Protein AF-D4XGV1-F1 (afdb_monomer_lite)

Sequence (67 aa):
MSVLPDYAVAEDLAAGRLVQVLPEWALPSGGIHAVFPTARFRPAKVRAFVDLLQETAAGAARLGRLI

Structure (mmCIF, N/CA/C/O backbone):
data_AF-D4XGV1-F1
#
_entry.id   AF-D4XGV1-F1
#
loop_
_atom_site.group_PDB
_atom_site.id
_atom_site.type_symbol
_atom_site.label_atom_id
_atom_site.label_alt_id
_atom_site.label_comp_id
_atom_site.label_asym_id
_atom_site.label_entity_id
_atom_site.label_seq_id
_atom_site.pdbx_PDB_ins_code
_atom_site.Cartn_x
_atom_site.Cartn_y
_atom_site.Cartn_z
_atom_site.occupancy
_atom_site.B_iso_or_equiv
_atom_site.auth_seq_id
_atom_site.auth_comp_id
_atom_site.auth_asym_id
_atom_site.auth_atom_id
_atom_site.pdbx_PDB_model_num
ATOM 1 N N . MET A 1 1 ? -10.337 -13.572 14.748 1.00 80.50 1 MET A N 1
ATOM 2 C CA . MET A 1 1 ? -9.574 -12.310 14.840 1.00 80.50 1 MET A CA 1
ATOM 3 C C . MET A 1 1 ? -8.357 -12.445 13.939 1.00 80.50 1 MET A C 1
ATOM 5 O O . MET A 1 1 ? -7.682 -13.461 14.040 1.00 80.50 1 MET A O 1
ATOM 9 N N . SER A 1 2 ? -8.142 -11.504 13.019 1.00 92.00 2 SER A N 1
ATOM 10 C CA . SER A 1 2 ? -7.040 -11.523 12.043 1.00 92.00 2 SER A CA 1
ATOM 11 C C . SER A 1 2 ? -6.377 -10.151 11.995 1.00 92.00 2 SER A C 1
ATOM 13 O O . SER A 1 2 ? -7.010 -9.161 12.355 1.00 92.00 2 SER A O 1
ATOM 15 N N . VAL A 1 3 ? -5.134 -10.095 11.524 1.00 92.56 3 VAL A N 1
ATOM 16 C CA . VAL A 1 3 ? -4.449 -8.844 11.184 1.00 92.56 3 VAL A CA 1
ATOM 17 C C . VAL A 1 3 ? -4.539 -8.654 9.674 1.00 92.56 3 VAL A C 1
ATOM 19 O O . VAL A 1 3 ? -4.249 -9.585 8.924 1.00 92.56 3 VAL A O 1
ATOM 22 N N . LEU A 1 4 ? -4.992 -7.482 9.233 1.00 91.50 4 LEU A N 1
ATOM 23 C CA . LEU A 1 4 ? -5.236 -7.164 7.827 1.00 91.50 4 LEU A CA 1
ATOM 24 C C . LEU A 1 4 ? -4.601 -5.809 7.495 1.00 91.50 4 LEU A C 1
ATOM 26 O O . LEU A 1 4 ? -4.572 -4.936 8.364 1.00 91.50 4 LEU A O 1
ATOM 30 N N . PRO A 1 5 ? -4.090 -5.619 6.269 1.00 88.31 5 PRO A N 1
ATOM 31 C CA . PRO A 1 5 ? -3.626 -4.314 5.836 1.00 88.31 5 PRO A CA 1
ATOM 32 C C . PRO A 1 5 ? -4.805 -3.346 5.684 1.00 88.31 5 PRO A C 1
ATOM 34 O O . PRO A 1 5 ? -5.860 -3.709 5.163 1.00 88.31 5 PRO A O 1
ATOM 37 N N . ASP A 1 6 ? -4.588 -2.106 6.101 1.00 86.56 6 ASP A N 1
ATOM 38 C CA . ASP A 1 6 ? -5.532 -0.985 6.052 1.00 86.56 6 ASP A CA 1
ATOM 39 C C . ASP A 1 6 ? -6.234 -0.812 4.694 1.00 86.56 6 ASP A C 1
ATOM 41 O O . ASP A 1 6 ? -7.460 -0.707 4.628 1.00 86.56 6 ASP A O 1
ATOM 45 N N . TYR A 1 7 ? -5.481 -0.858 3.595 1.00 85.75 7 TYR A N 1
ATOM 46 C CA . TYR A 1 7 ? -5.987 -0.649 2.242 1.00 85.75 7 TYR A CA 1
ATOM 47 C C . TYR A 1 7 ? -6.982 -1.725 1.798 1.00 85.75 7 TYR A C 1
ATOM 49 O O . TYR A 1 7 ? -7.754 -1.486 0.873 1.00 85.75 7 TYR A O 1
ATOM 57 N N . ALA A 1 8 ? -6.965 -2.904 2.424 1.00 90.50 8 ALA A N 1
ATOM 58 C CA . ALA A 1 8 ? -7.878 -3.992 2.093 1.00 90.50 8 ALA A CA 1
ATOM 59 C C . ALA A 1 8 ? -9.202 -3.913 2.867 1.00 90.50 8 ALA A C 1
ATOM 61 O O . ALA A 1 8 ? -10.166 -4.550 2.457 1.00 90.50 8 ALA A O 1
ATOM 62 N N . VAL A 1 9 ? -9.251 -3.162 3.975 1.00 93.50 9 VAL A N 1
ATOM 63 C CA . VAL A 1 9 ? -10.397 -3.151 4.906 1.00 93.50 9 VAL A CA 1
ATOM 64 C C . VAL A 1 9 ? -10.973 -1.766 5.183 1.00 93.50 9 VAL A C 1
ATOM 66 O O . VAL A 1 9 ? -11.933 -1.648 5.942 1.00 93.50 9 VAL A O 1
ATOM 69 N N . ALA A 1 10 ? -10.421 -0.714 4.574 1.00 91.56 10 ALA A N 1
ATOM 70 C CA . ALA A 1 10 ? -10.845 0.666 4.804 1.00 91.56 10 ALA A CA 1
ATOM 71 C C . ALA A 1 10 ? -12.359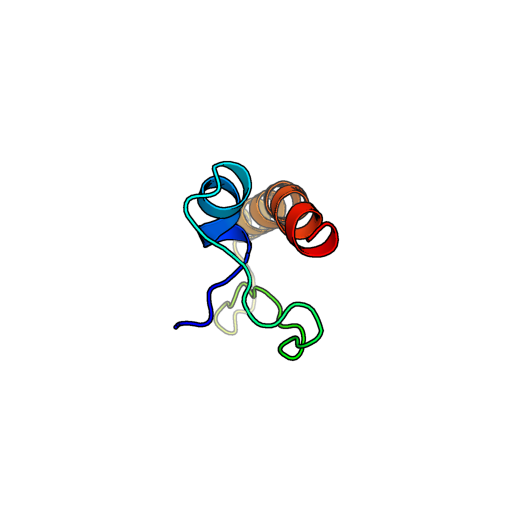 0.875 4.600 1.00 91.56 10 ALA A C 1
ATOM 73 O O . ALA A 1 10 ? -13.000 1.539 5.411 1.00 91.56 10 ALA A O 1
ATOM 74 N N . GLU A 1 11 ? -12.947 0.280 3.557 1.00 93.88 11 GLU A N 1
ATOM 75 C CA . GLU A 1 11 ? -14.387 0.397 3.288 1.00 93.88 11 GLU A CA 1
ATOM 76 C C . GLU A 1 11 ? -15.232 -0.328 4.343 1.00 93.88 11 GLU A C 1
ATOM 78 O O . GLU A 1 11 ? -16.235 0.202 4.813 1.00 93.88 11 GLU A O 1
ATOM 83 N N . ASP A 1 12 ? -14.819 -1.526 4.753 1.00 95.69 12 ASP A N 1
ATOM 84 C CA . ASP A 1 12 ? -15.538 -2.308 5.756 1.00 95.69 12 ASP A CA 1
ATOM 85 C C . ASP A 1 12 ? -15.475 -1.667 7.148 1.00 95.69 12 ASP A C 1
ATOM 87 O O . ASP A 1 12 ? -16.459 -1.725 7.891 1.00 95.69 12 ASP A O 1
ATOM 91 N N . LEU A 1 13 ? -14.348 -1.031 7.488 1.00 94.50 13 LEU A N 1
ATOM 92 C CA . LEU A 1 13 ? -14.212 -0.213 8.696 1.00 94.50 13 LEU A CA 1
ATOM 93 C C . LEU A 1 13 ? -15.130 1.014 8.626 1.00 94.50 13 LEU A C 1
ATOM 95 O O . LEU A 1 13 ? -15.880 1.267 9.566 1.00 94.50 13 LEU A O 1
ATOM 99 N N . ALA A 1 14 ? -15.138 1.736 7.499 1.00 94.75 14 ALA A N 1
ATOM 100 C CA . ALA A 1 14 ? -16.012 2.895 7.302 1.00 94.75 14 ALA A CA 1
ATOM 101 C C . ALA A 1 14 ? -17.507 2.524 7.335 1.00 94.75 14 ALA A C 1
ATOM 103 O O . ALA A 1 14 ? -18.328 3.287 7.842 1.00 94.75 14 ALA A O 1
ATOM 104 N N . ALA A 1 15 ? -17.862 1.341 6.831 1.00 97.44 15 ALA A N 1
ATOM 105 C CA . ALA A 1 15 ? -19.222 0.812 6.850 1.00 97.44 15 ALA A CA 1
ATOM 106 C C . ALA A 1 15 ? -19.623 0.173 8.195 1.00 97.44 15 ALA A C 1
ATOM 108 O O . ALA A 1 15 ? -20.754 -0.297 8.324 1.00 97.44 15 ALA A O 1
ATOM 109 N N . GLY A 1 16 ? -18.713 0.096 9.176 1.00 96.50 16 GLY A N 1
ATOM 110 C CA . GLY A 1 16 ? -18.958 -0.542 10.474 1.00 96.50 16 GLY A CA 1
ATOM 111 C C . GLY A 1 16 ? -19.137 -2.064 10.412 1.00 96.50 16 GLY A C 1
ATOM 112 O O . GLY A 1 16 ? -19.605 -2.669 11.376 1.00 96.50 16 GLY A O 1
ATOM 113 N N . ARG A 1 17 ? -18.777 -2.700 9.288 1.00 97.75 17 ARG A N 1
ATOM 114 C CA . ARG A 1 17 ? -18.780 -4.167 9.135 1.00 97.75 17 ARG A CA 1
ATOM 115 C C . ARG A 1 17 ? -17.595 -4.810 9.854 1.00 97.75 17 ARG A C 1
ATOM 117 O O . ARG A 1 17 ? -17.677 -5.972 10.249 1.00 97.75 17 ARG A O 1
ATOM 124 N N . LEU A 1 18 ? -16.510 -4.056 10.025 1.00 96.62 18 LEU A N 1
ATOM 125 C CA . LEU A 1 18 ? -15.341 -4.432 10.814 1.00 96.62 18 LEU A CA 1
ATOM 126 C C . LEU A 1 18 ? -15.125 -3.453 11.968 1.00 96.62 18 LEU A C 1
ATOM 128 O O . LEU A 1 18 ? -15.483 -2.281 11.888 1.00 96.62 18 LEU A O 1
ATOM 132 N N . VAL A 1 19 ? -14.490 -3.948 13.031 1.00 95.31 19 VAL A N 1
ATOM 133 C CA . VAL A 1 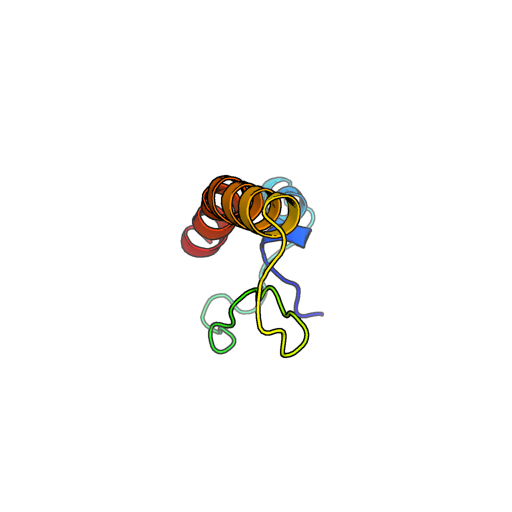19 ? -14.074 -3.157 14.193 1.00 95.31 19 VAL A CA 1
ATOM 134 C C . VAL A 1 19 ? -12.620 -3.471 14.539 1.00 95.31 19 VAL A C 1
ATOM 136 O O . VAL A 1 19 ? -12.197 -4.630 14.498 1.00 95.31 19 VAL A O 1
ATOM 139 N N . GLN A 1 20 ? -11.850 -2.441 14.884 1.00 93.69 20 GLN A N 1
ATOM 140 C CA . GLN A 1 20 ? -10.495 -2.595 15.403 1.00 93.69 20 GLN A CA 1
ATOM 141 C C . GLN A 1 20 ? -10.555 -2.995 16.877 1.00 93.69 20 GLN A C 1
ATOM 143 O O . GLN A 1 20 ? -11.130 -2.297 17.705 1.00 93.69 20 GLN A O 1
ATOM 148 N N . VAL A 1 21 ? -9.961 -4.139 17.201 1.00 94.69 21 VAL A N 1
ATOM 149 C CA . VAL A 1 21 ? -10.061 -4.748 18.538 1.00 94.69 21 VAL A CA 1
ATOM 150 C C . VAL A 1 21 ? -8.875 -4.433 19.457 1.00 94.69 21 VAL A C 1
ATOM 152 O O . VAL A 1 21 ? -8.946 -4.723 20.644 1.00 94.69 21 VAL A O 1
ATOM 155 N N . LEU A 1 22 ? -7.793 -3.859 18.918 1.00 93.69 22 LEU A N 1
ATOM 156 C CA . LEU A 1 22 ? -6.578 -3.466 19.645 1.00 93.69 22 LEU A CA 1
ATOM 157 C C . LEU A 1 22 ? -6.055 -2.114 19.116 1.00 93.69 22 LEU A C 1
ATOM 159 O O . LEU A 1 22 ? -5.071 -2.096 18.374 1.00 93.69 22 LEU A O 1
ATOM 163 N N . PRO A 1 23 ? -6.732 -0.992 19.405 1.00 91.44 23 PRO A N 1
ATOM 164 C CA . PRO A 1 23 ? -6.370 0.307 18.836 1.00 91.44 23 PRO A CA 1
ATOM 165 C C . PRO A 1 23 ? -5.017 0.854 19.317 1.00 91.44 23 PRO A C 1
ATOM 167 O O . PRO A 1 23 ? -4.380 1.622 18.604 1.00 91.44 23 PRO A O 1
ATOM 170 N N . GLU A 1 24 ? -4.525 0.426 20.479 1.00 94.19 24 GLU A N 1
ATOM 171 C CA . GLU A 1 24 ? -3.242 0.871 21.041 1.00 94.19 24 GLU A CA 1
ATOM 172 C C . GLU A 1 24 ? -2.041 0.038 20.568 1.00 94.19 24 GLU A C 1
ATOM 174 O O . GLU A 1 24 ? -0.902 0.305 20.958 1.00 94.19 24 GLU A O 1
ATOM 179 N N . TRP A 1 25 ? -2.274 -0.994 19.752 1.00 91.25 25 TRP A N 1
ATOM 180 C CA . TRP A 1 25 ? -1.231 -1.890 19.267 1.00 91.25 25 TRP A CA 1
ATOM 181 C C . TRP A 1 25 ? -1.068 -1.785 17.751 1.00 91.25 25 TRP A C 1
ATOM 183 O O . TRP A 1 25 ? -2.041 -1.831 17.002 1.00 91.25 25 TRP A O 1
ATOM 193 N N . ALA A 1 26 ? 0.182 -1.721 17.290 1.00 88.25 26 ALA A N 1
ATOM 194 C CA . ALA A 1 26 ? 0.523 -1.685 15.873 1.00 88.25 26 ALA A CA 1
ATOM 195 C C . ALA A 1 26 ? 1.697 -2.620 15.554 1.00 88.25 26 ALA A C 1
ATOM 197 O O . ALA A 1 26 ? 2.617 -2.801 16.355 1.00 88.25 26 ALA A O 1
ATOM 198 N N . LEU A 1 27 ? 1.680 -3.181 14.343 1.00 87.38 27 LEU A N 1
ATOM 199 C CA . LEU A 1 27 ? 2.845 -3.843 13.761 1.00 87.38 27 LEU A CA 1
ATOM 200 C C . LEU A 1 27 ? 3.935 -2.812 13.420 1.00 87.38 27 LEU A C 1
ATOM 202 O O . LEU A 1 27 ? 3.618 -1.655 13.133 1.00 87.38 27 LEU A O 1
ATOM 206 N N . PRO A 1 28 ? 5.214 -3.224 13.355 1.00 87.81 28 PRO A N 1
ATOM 207 C CA . PRO A 1 28 ? 6.255 -2.398 12.754 1.00 87.81 28 PRO A CA 1
ATOM 208 C C . PRO A 1 28 ? 5.859 -1.980 11.332 1.00 87.81 28 PRO A C 1
ATOM 210 O O . PRO A 1 28 ? 5.380 -2.809 10.555 1.00 87.81 28 PRO A O 1
ATOM 213 N N . SER A 1 29 ? 6.069 -0.710 10.971 1.00 81.50 29 SER A N 1
ATOM 214 C CA . SER A 1 29 ? 5.710 -0.241 9.629 1.00 81.50 29 SER A CA 1
ATOM 215 C C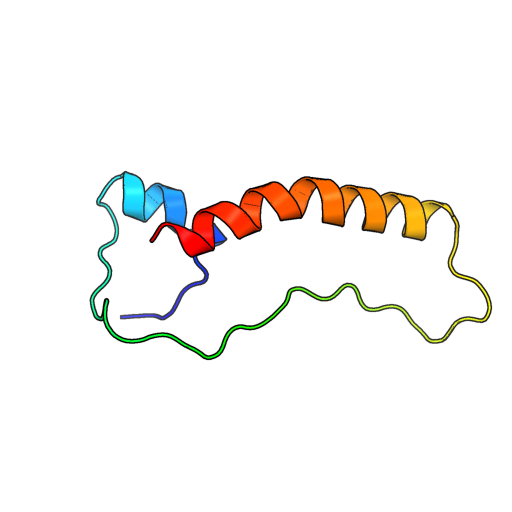 . SER A 1 29 ? 6.548 -0.954 8.565 1.00 81.50 29 SER A C 1
ATOM 217 O O . SER A 1 29 ? 7.780 -0.955 8.646 1.00 81.50 29 SER A O 1
ATOM 219 N N . GLY A 1 30 ? 5.885 -1.503 7.550 1.00 80.25 30 GLY A N 1
ATOM 220 C CA . GLY A 1 30 ? 6.512 -2.064 6.354 1.00 80.25 30 GLY A CA 1
ATOM 221 C C . GLY A 1 30 ? 6.243 -1.214 5.113 1.00 80.25 30 GLY A C 1
ATOM 222 O O . GLY A 1 30 ? 5.323 -0.398 5.089 1.00 80.25 30 GLY A O 1
ATOM 223 N N . GLY A 1 31 ? 7.053 -1.405 4.072 1.00 82.62 31 GLY A N 1
ATOM 224 C CA . GLY A 1 31 ? 6.883 -0.750 2.775 1.00 82.62 31 GLY A CA 1
ATOM 225 C C . GLY A 1 31 ? 6.392 -1.709 1.691 1.00 82.62 31 GLY A C 1
ATOM 226 O O . GLY A 1 31 ? 6.599 -2.919 1.765 1.00 82.62 31 GLY A O 1
ATOM 227 N N . ILE A 1 32 ? 5.782 -1.151 0.643 1.00 85.19 32 ILE A N 1
ATOM 228 C CA . ILE A 1 32 ? 5.544 -1.859 -0.620 1.00 85.19 32 ILE A CA 1
ATOM 229 C C . ILE A 1 32 ? 6.769 -1.637 -1.513 1.00 85.19 32 ILE A C 1
ATOM 231 O O . ILE A 1 32 ? 7.173 -0.497 -1.746 1.00 85.19 32 ILE A O 1
ATOM 235 N N . HIS A 1 33 ? 7.359 -2.717 -2.026 1.00 88.19 33 HIS A N 1
ATOM 236 C CA . HIS A 1 33 ? 8.586 -2.660 -2.820 1.00 88.19 33 HIS A CA 1
ATOM 237 C C . HIS A 1 33 ? 8.365 -3.181 -4.241 1.00 88.19 33 HIS A C 1
ATOM 239 O O . HIS A 1 33 ? 7.860 -4.283 -4.441 1.00 88.19 33 HIS A O 1
ATOM 245 N N . ALA A 1 34 ? 8.816 -2.412 -5.233 1.00 90.12 34 ALA A N 1
ATOM 246 C CA . ALA A 1 34 ? 8.944 -2.885 -6.606 1.00 90.12 34 ALA A CA 1
ATOM 247 C C . ALA A 1 34 ? 10.339 -3.504 -6.802 1.00 90.12 34 ALA A C 1
ATOM 249 O O . ALA A 1 34 ? 11.351 -2.806 -6.708 1.00 90.12 34 ALA A O 1
ATOM 250 N N . VAL A 1 35 ? 10.394 -4.813 -7.057 1.00 91.38 35 VAL A N 1
ATOM 251 C CA . VAL A 1 35 ? 11.646 -5.577 -7.188 1.00 91.38 35 VAL A CA 1
ATOM 252 C C . VAL A 1 35 ? 11.927 -5.878 -8.658 1.00 91.38 35 VAL A C 1
ATOM 254 O O . VAL A 1 35 ? 11.035 -6.276 -9.404 1.00 91.38 35 VAL A O 1
ATOM 257 N N . PHE A 1 36 ? 13.184 -5.706 -9.071 1.00 88.94 36 PHE A N 1
ATOM 258 C CA . PHE A 1 36 ? 13.641 -5.959 -10.437 1.00 88.94 36 PHE A CA 1
ATOM 259 C C . PHE A 1 36 ? 14.888 -6.844 -10.421 1.00 88.94 36 PHE A C 1
ATOM 261 O O . PHE A 1 36 ? 15.702 -6.709 -9.505 1.00 88.94 36 PHE A O 1
ATOM 268 N N . PRO A 1 37 ? 15.089 -7.700 -11.437 1.00 88.50 37 PRO A N 1
ATOM 269 C CA . PRO A 1 37 ? 16.350 -8.408 -11.611 1.00 88.50 37 PRO A CA 1
ATOM 270 C C . PRO A 1 37 ? 17.525 -7.435 -11.742 1.00 88.50 37 PRO A C 1
ATOM 272 O O . PRO A 1 37 ? 17.374 -6.325 -12.263 1.00 88.50 37 PRO A O 1
ATOM 275 N N . THR A 1 38 ? 18.716 -7.879 -11.344 1.00 87.38 38 THR A N 1
ATOM 276 C CA . THR A 1 38 ? 19.957 -7.144 -11.596 1.00 87.38 38 THR A CA 1
ATOM 277 C C . THR A 1 38 ? 20.167 -7.019 -13.104 1.00 87.38 38 THR A C 1
ATOM 279 O O . THR A 1 38 ? 20.463 -7.996 -13.786 1.00 87.38 38 THR A O 1
ATOM 282 N N . ALA A 1 39 ? 19.997 -5.811 -13.636 1.00 82.00 39 ALA A N 1
ATOM 283 C CA . ALA A 1 39 ? 20.126 -5.529 -15.058 1.00 82.00 39 ALA A CA 1
ATOM 284 C C . ALA A 1 39 ? 20.915 -4.238 -15.272 1.00 82.00 39 ALA A C 1
ATOM 286 O O . ALA A 1 39 ? 20.743 -3.262 -14.543 1.00 82.00 39 ALA A O 1
ATOM 287 N N . ARG A 1 40 ? 21.747 -4.215 -16.321 1.00 77.19 40 ARG A N 1
ATOM 288 C CA . ARG A 1 40 ? 22.542 -3.032 -16.692 1.00 77.19 40 ARG A CA 1
ATOM 289 C C . ARG A 1 40 ? 21.666 -1.832 -17.064 1.00 77.19 40 ARG A C 1
ATOM 291 O O . ARG A 1 40 ? 22.074 -0.697 -16.858 1.00 77.19 40 ARG A O 1
ATOM 298 N N . PHE A 1 41 ? 20.470 -2.082 -17.600 1.00 84.31 41 PHE A N 1
ATOM 299 C CA . PHE A 1 41 ? 19.483 -1.058 -17.929 1.00 84.31 41 PHE A CA 1
ATOM 300 C C . PHE A 1 41 ? 18.073 -1.515 -17.560 1.00 84.31 41 PHE A C 1
ATOM 302 O O . PHE A 1 41 ? 17.683 -2.651 -17.824 1.00 84.31 41 PHE A O 1
ATOM 309 N N . ARG A 1 42 ? 17.286 -0.594 -16.996 1.00 87.56 42 ARG A N 1
ATOM 310 C CA . ARG A 1 42 ? 15.851 -0.781 -16.750 1.00 87.56 42 ARG A CA 1
ATOM 311 C C . ARG A 1 42 ? 15.070 -0.229 -17.952 1.00 87.56 42 ARG A C 1
ATOM 313 O O . ARG A 1 42 ? 15.260 0.952 -18.256 1.00 87.56 42 ARG A O 1
ATOM 320 N N . PRO A 1 43 ? 14.215 -1.021 -18.631 1.00 93.12 43 PRO A N 1
ATOM 321 C CA . PRO A 1 43 ? 13.447 -0.538 -19.778 1.00 93.12 43 PRO A CA 1
ATOM 322 C C . PRO A 1 43 ? 12.598 0.691 -19.429 1.00 93.12 43 PRO A C 1
ATOM 324 O O . PRO A 1 43 ? 12.001 0.738 -18.354 1.00 93.12 43 PRO A O 1
ATOM 327 N N . ALA A 1 44 ? 12.491 1.654 -20.349 1.00 94.31 44 ALA A N 1
ATOM 328 C CA . ALA A 1 44 ? 11.756 2.905 -20.121 1.00 94.31 44 ALA A CA 1
ATOM 329 C C . ALA A 1 44 ? 10.298 2.669 -19.689 1.00 94.31 44 ALA A C 1
ATOM 331 O O . ALA A 1 44 ? 9.833 3.284 -18.735 1.00 94.31 44 ALA A O 1
ATOM 332 N N . LYS A 1 45 ? 9.618 1.692 -20.305 1.00 94.69 45 LYS A N 1
ATOM 333 C CA . LYS A 1 45 ? 8.251 1.289 -19.934 1.00 94.69 45 LYS A CA 1
ATOM 334 C C . LYS A 1 45 ? 8.113 0.840 -18.473 1.00 94.69 45 LYS A C 1
ATOM 336 O O . LYS A 1 45 ? 7.099 1.103 -17.846 1.00 94.69 45 LYS A O 1
ATOM 341 N N . VAL A 1 46 ? 9.138 0.180 -17.925 1.00 93.75 46 VAL A N 1
ATOM 342 C CA . VAL A 1 46 ? 9.139 -0.279 -16.527 1.00 93.75 46 VAL A CA 1
ATOM 343 C C . VAL A 1 46 ? 9.306 0.909 -15.592 1.00 93.75 46 VAL A C 1
ATOM 345 O O . VAL A 1 46 ? 8.657 0.957 -14.557 1.00 93.75 46 VAL A O 1
ATOM 348 N N . ARG A 1 47 ? 10.151 1.879 -15.960 1.00 92.00 47 ARG A N 1
ATOM 349 C CA . ARG A 1 47 ? 10.312 3.114 -15.187 1.00 92.00 47 ARG A CA 1
ATOM 350 C C . ARG A 1 47 ? 9.004 3.897 -15.132 1.00 92.00 47 ARG A C 1
ATOM 352 O O . ARG A 1 47 ? 8.502 4.105 -14.042 1.00 92.00 47 ARG A O 1
ATOM 359 N N . ALA A 1 48 ? 8.404 4.165 -16.292 1.00 95.19 48 ALA A N 1
ATOM 360 C CA . ALA A 1 48 ? 7.123 4.863 -16.379 1.00 95.19 48 ALA A CA 1
ATOM 361 C C . ALA A 1 48 ? 6.013 4.172 -15.563 1.00 95.19 48 ALA A C 1
ATOM 363 O O . ALA A 1 48 ? 5.217 4.834 -14.909 1.00 95.19 48 ALA A O 1
ATOM 364 N N . PHE A 1 49 ? 5.978 2.836 -15.559 1.00 94.44 49 PHE A N 1
ATOM 365 C CA . PHE A 1 49 ? 5.030 2.087 -14.734 1.00 94.44 49 PHE A CA 1
ATOM 366 C C . PHE A 1 49 ? 5.282 2.259 -13.229 1.00 94.44 49 PHE A C 1
ATOM 368 O O . PHE A 1 49 ? 4.335 2.433 -12.469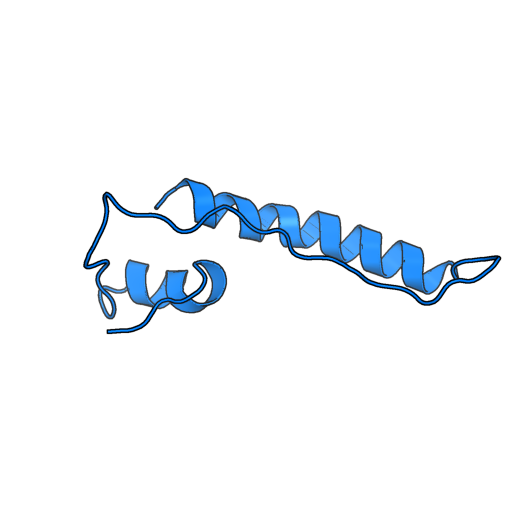 1.00 94.44 49 PHE A O 1
ATOM 375 N N . VAL A 1 50 ? 6.541 2.228 -12.786 1.00 93.06 50 VAL A N 1
ATOM 376 C CA . VAL A 1 50 ? 6.885 2.469 -11.375 1.00 93.06 50 VAL A CA 1
ATOM 377 C C . VAL A 1 50 ? 6.537 3.891 -10.960 1.00 93.06 50 VAL A C 1
ATOM 379 O O . VAL A 1 50 ? 6.001 4.073 -9.871 1.00 93.06 50 VAL A O 1
ATOM 382 N N . ASP A 1 51 ? 6.801 4.869 -11.822 1.00 93.06 51 ASP A N 1
ATOM 383 C CA . ASP A 1 51 ? 6.476 6.272 -11.563 1.00 93.06 51 ASP A CA 1
ATOM 384 C C . ASP A 1 51 ? 4.953 6.430 -11.366 1.00 93.06 51 ASP A C 1
ATOM 386 O O . ASP A 1 51 ? 4.510 6.969 -10.352 1.00 93.06 51 ASP A O 1
ATOM 390 N N . LEU A 1 52 ? 4.141 5.812 -12.236 1.00 93.25 52 LEU A N 1
ATOM 391 C CA . LEU A 1 52 ? 2.679 5.761 -12.089 1.00 93.25 52 LEU A CA 1
ATOM 392 C C . LEU A 1 52 ? 2.234 5.088 -10.778 1.00 93.25 52 LEU A C 1
ATOM 394 O O . LEU A 1 52 ? 1.309 5.557 -10.107 1.00 93.25 52 LEU A O 1
ATOM 398 N N . LEU A 1 53 ? 2.870 3.976 -10.397 1.00 90.75 53 LEU A N 1
ATOM 399 C CA . LEU A 1 53 ? 2.574 3.306 -9.129 1.00 90.75 53 LEU A CA 1
ATOM 40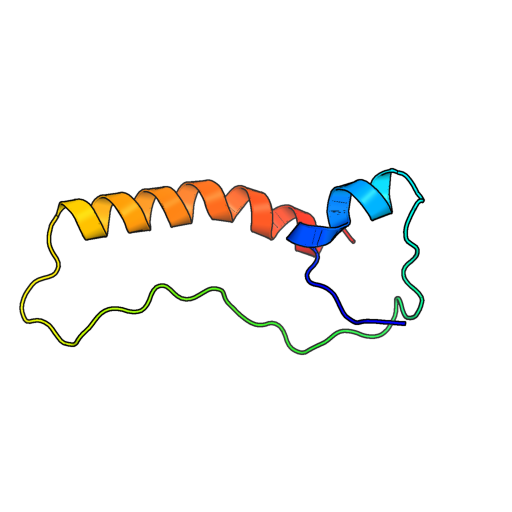0 C C . LEU A 1 53 ? 2.894 4.199 -7.927 1.00 90.75 53 LEU A C 1
ATOM 402 O O . LEU A 1 53 ? 2.149 4.180 -6.954 1.00 90.75 53 LEU A O 1
ATOM 406 N N . GLN A 1 54 ? 3.968 4.988 -7.973 1.00 88.00 54 GLN A N 1
ATOM 407 C CA . GLN A 1 54 ? 4.312 5.913 -6.889 1.00 88.00 54 GLN A CA 1
ATOM 408 C C . GLN A 1 54 ? 3.295 7.051 -6.766 1.00 88.00 54 GLN A C 1
ATOM 410 O O . GLN A 1 54 ? 2.869 7.371 -5.654 1.00 88.00 54 GLN A O 1
ATOM 415 N N . GLU A 1 55 ? 2.860 7.618 -7.891 1.00 88.44 55 GLU A N 1
ATOM 416 C CA . GLU A 1 55 ? 1.837 8.669 -7.927 1.00 88.44 55 GLU A CA 1
ATOM 417 C C . GLU A 1 55 ? 0.491 8.180 -7.375 1.00 88.44 55 GLU A C 1
ATOM 419 O O . GLU A 1 55 ? -0.146 8.863 -6.570 1.00 88.44 55 GLU A O 1
ATOM 424 N N . THR A 1 56 ? 0.076 6.970 -7.750 1.00 83.50 56 THR A N 1
ATOM 425 C CA . THR A 1 56 ? -1.203 6.387 -7.315 1.00 83.50 56 THR A CA 1
ATOM 426 C C . THR A 1 56 ? -1.155 5.852 -5.880 1.00 83.50 56 THR A C 1
ATOM 428 O O . THR A 1 56 ? -2.078 6.094 -5.096 1.00 83.50 56 THR A O 1
ATOM 431 N N . ALA A 1 57 ? -0.064 5.192 -5.479 1.00 73.44 57 ALA A N 1
ATOM 432 C CA . ALA A 1 57 ? 0.101 4.665 -4.121 1.00 73.44 57 ALA A CA 1
ATOM 433 C C . ALA A 1 57 ? 0.232 5.773 -3.063 1.00 73.44 57 ALA A C 1
ATOM 435 O O . ALA A 1 57 ? -0.149 5.568 -1.907 1.00 73.44 57 ALA A O 1
ATOM 436 N N . ALA A 1 58 ? 0.696 6.970 -3.442 1.00 60.78 58 ALA A N 1
ATOM 437 C CA . ALA A 1 58 ? 0.711 8.132 -2.555 1.00 60.78 58 ALA A CA 1
ATOM 438 C C . ALA A 1 58 ? -0.694 8.534 -2.060 1.00 60.78 58 ALA A C 1
ATOM 440 O O . ALA A 1 58 ? -0.796 9.190 -1.020 1.00 60.78 58 ALA A O 1
ATOM 441 N N . GLY A 1 59 ? -1.762 8.135 -2.763 1.00 56.06 59 GLY A N 1
ATOM 442 C CA . GLY A 1 59 ? -3.149 8.268 -2.307 1.00 56.06 59 GLY A CA 1
ATOM 443 C C . GLY A 1 59 ? -3.547 7.210 -1.271 1.00 56.06 59 GLY A C 1
ATOM 444 O O . GLY A 1 59 ? -4.126 7.550 -0.243 1.00 56.06 59 GLY A O 1
ATOM 445 N N . ALA A 1 60 ? -3.164 5.949 -1.489 1.00 55.12 60 ALA A N 1
ATOM 446 C CA . ALA A 1 60 ? -3.481 4.833 -0.592 1.00 55.12 60 ALA A CA 1
ATOM 447 C C . ALA A 1 60 ? -2.744 4.927 0.759 1.00 55.12 60 ALA A C 1
ATOM 449 O O . ALA A 1 60 ? -3.339 4.710 1.810 1.00 55.12 60 ALA A O 1
ATOM 450 N N . ALA A 1 61 ? -1.477 5.359 0.759 1.00 53.12 61 ALA A N 1
ATOM 451 C CA . ALA A 1 61 ? -0.666 5.494 1.975 1.00 53.12 61 ALA A CA 1
ATOM 452 C C . ALA A 1 61 ? -1.106 6.639 2.917 1.00 53.12 61 ALA A C 1
ATOM 454 O O . ALA A 1 61 ? -0.580 6.763 4.024 1.00 53.12 61 ALA A O 1
ATOM 455 N N . ARG A 1 62 ? -2.020 7.523 2.486 1.00 50.97 62 ARG A N 1
ATOM 456 C CA . ARG A 1 62 ? -2.585 8.589 3.337 1.00 50.97 62 ARG A CA 1
ATOM 457 C C . ARG A 1 62 ? -3.733 8.087 4.211 1.00 50.97 62 ARG A C 1
ATOM 459 O O . ARG A 1 62 ? -3.925 8.638 5.288 1.00 50.97 62 ARG A O 1
ATOM 466 N N . LEU A 1 63 ? -4.447 7.049 3.771 1.00 50.09 63 LEU A N 1
ATOM 467 C CA . LEU A 1 63 ? -5.552 6.444 4.520 1.00 50.09 63 LEU A CA 1
ATOM 468 C C . LEU A 1 63 ? -5.040 5.681 5.749 1.00 50.09 63 LEU A C 1
ATOM 470 O O . LEU A 1 63 ? -5.623 5.802 6.818 1.00 50.09 63 LEU A O 1
ATOM 474 N N . GLY A 1 64 ? -3.883 5.024 5.634 1.00 50.62 64 GLY A N 1
ATOM 475 C CA . GLY A 1 64 ? -3.227 4.307 6.734 1.00 50.62 64 GLY A CA 1
ATOM 476 C C . GLY A 1 64 ? -2.686 5.146 7.890 1.00 50.62 64 GLY A C 1
ATOM 477 O O . GLY A 1 64 ? -2.204 4.594 8.869 1.00 50.62 64 GLY A O 1
ATOM 478 N N . ARG A 1 65 ? -2.700 6.482 7.782 1.00 52.03 65 ARG A N 1
ATOM 479 C CA . ARG A 1 65 ? -2.253 7.396 8.853 1.00 52.03 65 ARG A CA 1
ATOM 480 C C . ARG A 1 65 ? -3.404 8.087 9.590 1.00 52.03 65 ARG A C 1
ATOM 482 O O . ARG A 1 65 ? -3.138 8.901 10.469 1.00 52.03 65 ARG A O 1
ATOM 489 N N . LEU A 1 66 ? -4.647 7.841 9.177 1.00 46.88 66 LEU A N 1
ATOM 490 C CA . LEU A 1 66 ? -5.846 8.511 9.695 1.00 46.88 66 LEU A CA 1
ATOM 491 C C . LEU A 1 66 ? -6.735 7.594 10.550 1.00 46.88 66 LEU A C 1
ATOM 493 O O . LEU A 1 66 ? -7.733 8.073 11.083 1.00 46.88 66 LEU A O 1
ATOM 497 N N . ILE A 1 67 ? -6.375 6.315 10.671 1.00 43.75 67 ILE A N 1
ATOM 498 C CA . ILE A 1 67 ? -7.033 5.297 11.500 1.00 43.75 67 ILE A CA 1
ATOM 499 C C . ILE A 1 67 ? -5.973 4.740 12.447 1.00 43.75 67 ILE A C 1
ATOM 501 O O . ILE A 1 67 ? -6.289 4.573 13.641 1.00 43.75 67 ILE A O 1
#

pLDDT: mean 84.37, std 14.52, range [43.75, 97.75]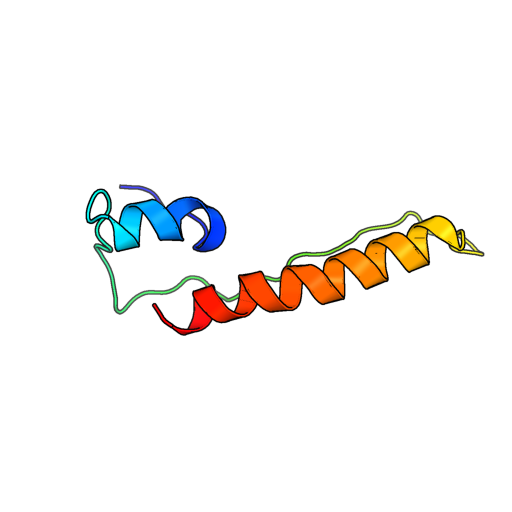

Foldseek 3Di:
DDDDDCLVCVVCVVVVVDDDPCPPDDDDDDDDDDDDPDDPDDDPVVVVVVVVVVVVVVVVVVSVVPD

Secondary structure (DSSP, 8-state):
-----HHHHHHHHHTTSS--S-TT--PPP----------SS--HHHHHHHHHHHHHHHHHHHHTT--

Organism: NCBI:txid742159

Radius of gyration: 16.31 Å; chains: 1; bounding box: 42×21×41 Å

InterPro domains:
  IPR005119 LysR, substrate-binding [PF03466] (2-57)
  IPR058163 LysR-type transcriptional regulator, proteobacterial-type [PTHR30537] (3-61)